Protein AF-A0AA88AFE1-F1 (afdb_monomer_lite)

Radius of gyration: 15.91 Å; chains: 1; bounding box: 32×29×51 Å

Organism: Ficus carica (NCBI:txid3494)

pLDDT: mean 83.07, std 14.51, range [47.16, 97.5]

Foldseek 3Di:
DVVQCVLCVLLVVCVPAFPDDDAQDDDWDDDPNRTDDEDSPDDHCVPVPCVVFKDKDKDFAFDAPDPPQADDDPDPPPDHNVVSCVVSVRPHTNHMDMYMDGPDDPDPDD

Secondary structure (DSSP, 8-state):
-HHHHHHHHHTTHHHHTB------S----EETTEE----TTSPPTTSTTTTTTEEEEEEEE---SSTT--PPPS-STT--HHHHHHHTT--S-SEEEEEEEE--------

Sequence (110 aa):
MARMSEPLVVGRVIGDVLESFTPTTKMCVSYNRKQIMTDPDVPGPSDPYLREHLHWFVFVLFKQKSRQSVNPPSSRDHFNTRNFAAENDLGLPVAAVYFNAQRETAARRR

Structure (mmCIF, N/CA/C/O backbone):
data_AF-A0AA88AFE1-F1
#
_entry.id   AF-A0AA88AFE1-F1
#
loop_
_atom_site.group_PDB
_atom_site.id
_atom_site.type_symbol
_atom_site.label_atom_id
_atom_site.label_alt_id
_atom_site.label_comp_id
_atom_site.label_asym_id
_atom_site.label_entity_id
_atom_site.label_seq_id
_atom_site.pdbx_PDB_ins_code
_atom_site.Cartn_x
_atom_site.Cartn_y
_atom_site.Cartn_z
_atom_site.occupancy
_atom_site.B_iso_or_equiv
_atom_site.auth_seq_id
_atom_site.auth_comp_id
_atom_site.auth_asym_id
_atom_site.auth_atom_id
_atom_site.pdbx_PDB_model_num
ATOM 1 N N . MET A 1 1 ? -15.537 -10.141 -3.210 1.00 48.50 1 MET A N 1
ATOM 2 C CA . MET A 1 1 ? -14.543 -9.539 -2.291 1.00 48.50 1 MET A CA 1
ATOM 3 C C . MET A 1 1 ? -13.147 -10.144 -2.471 1.00 48.50 1 MET A C 1
ATOM 5 O O . MET A 1 1 ? -12.226 -9.365 -2.654 1.00 48.50 1 MET A O 1
ATOM 9 N N . ALA A 1 2 ? -12.987 -11.477 -2.546 1.00 49.22 2 ALA A N 1
ATOM 10 C CA . ALA A 1 2 ? -11.689 -12.150 -2.767 1.00 49.22 2 ALA A CA 1
ATOM 11 C C . ALA A 1 2 ? -10.897 -11.693 -4.019 1.00 49.22 2 ALA A C 1
ATOM 13 O O . ALA A 1 2 ? -9.680 -11.579 -3.965 1.00 49.22 2 ALA A O 1
ATOM 14 N N . ARG A 1 3 ? -11.578 -11.328 -5.116 1.00 61.38 3 ARG A N 1
ATOM 15 C CA . ARG A 1 3 ? -10.922 -10.855 -6.355 1.00 61.38 3 ARG A CA 1
ATOM 16 C C . ARG A 1 3 ? -10.119 -9.554 -6.214 1.00 61.38 3 ARG A C 1
ATOM 18 O O . ARG A 1 3 ? -9.287 -9.278 -7.064 1.00 61.38 3 ARG A O 1
ATOM 25 N N . MET A 1 4 ? -10.381 -8.720 -5.198 1.00 64.94 4 MET A N 1
ATOM 26 C CA . MET A 1 4 ? -9.651 -7.446 -5.056 1.00 64.94 4 MET A CA 1
ATOM 27 C C . MET A 1 4 ? -8.287 -7.612 -4.381 1.00 64.94 4 MET A C 1
ATOM 29 O O . MET A 1 4 ? -7.400 -6.799 -4.616 1.00 64.94 4 MET A O 1
ATOM 33 N N . SER A 1 5 ? -8.115 -8.638 -3.545 1.00 74.69 5 SER A N 1
ATOM 34 C CA . SER A 1 5 ? -6.839 -8.940 -2.889 1.00 74.69 5 SER A CA 1
ATOM 35 C C . SER A 1 5 ? -5.989 -9.934 -3.681 1.00 74.69 5 SER A C 1
ATOM 37 O O . SER A 1 5 ? -4.783 -9.982 -3.479 1.00 74.69 5 SER A O 1
ATOM 39 N N . GLU A 1 6 ? -6.583 -10.684 -4.609 1.00 78.62 6 GLU A N 1
ATOM 40 C CA . GLU A 1 6 ? -5.905 -11.695 -5.427 1.00 78.62 6 GLU A CA 1
ATOM 41 C C . GLU A 1 6 ? -4.653 -11.163 -6.162 1.00 78.62 6 GLU A C 1
ATOM 43 O O . GLU A 1 6 ? -3.591 -11.760 -5.982 1.00 78.62 6 GLU A O 1
ATOM 48 N N . PRO A 1 7 ? -4.669 -9.995 -6.841 1.00 82.56 7 PRO A N 1
ATOM 49 C CA . PRO A 1 7 ? -3.451 -9.437 -7.442 1.00 82.56 7 PRO A CA 1
ATOM 50 C C . PRO A 1 7 ? -2.367 -9.059 -6.420 1.00 82.56 7 PRO A C 1
ATOM 52 O O . PRO A 1 7 ? -1.179 -9.096 -6.739 1.00 82.56 7 PRO A O 1
ATOM 55 N N . LEU A 1 8 ? -2.762 -8.700 -5.191 1.00 84.06 8 LEU A N 1
ATOM 56 C CA . LEU A 1 8 ? -1.842 -8.358 -4.100 1.00 84.06 8 LEU A CA 1
ATOM 57 C C . LEU A 1 8 ? -1.193 -9.603 -3.486 1.00 84.06 8 LEU A C 1
ATOM 59 O O . LEU A 1 8 ? -0.087 -9.509 -2.963 1.00 84.06 8 LEU A O 1
ATOM 63 N N . VAL A 1 9 ? -1.879 -10.749 -3.526 1.00 84.00 9 VAL A N 1
ATOM 64 C CA . VAL A 1 9 ? -1.341 -12.041 -3.077 1.00 84.00 9 VAL A CA 1
ATOM 65 C C . VAL A 1 9 ? -0.440 -12.645 -4.153 1.00 84.00 9 VAL A C 1
ATOM 67 O O . VAL A 1 9 ? 0.686 -13.033 -3.853 1.00 84.00 9 VAL A O 1
ATOM 70 N N . VAL A 1 10 ? -0.904 -12.688 -5.409 1.00 79.81 10 VAL A N 1
ATOM 71 C CA . VAL A 1 10 ? -0.129 -13.212 -6.552 1.00 79.81 10 VAL A CA 1
ATOM 72 C C . VAL A 1 10 ? 1.168 -12.429 -6.710 1.00 79.81 10 VAL A C 1
ATOM 74 O O . VAL A 1 10 ? 2.253 -13.006 -6.757 1.00 79.81 10 VAL A O 1
ATOM 77 N N . GLY A 1 11 ? 1.068 -11.104 -6.688 1.00 76.75 11 GLY A N 1
ATOM 78 C CA . GLY A 1 11 ? 2.222 -10.228 -6.666 1.00 76.75 11 GLY A CA 1
ATOM 79 C C . GLY A 1 11 ? 2.750 -9.951 -5.269 1.00 76.75 11 GLY A C 1
ATOM 80 O O . GLY A 1 11 ? 3.172 -8.832 -5.066 1.00 76.75 11 GLY A O 1
ATOM 81 N N . ARG A 1 12 ? 2.663 -10.878 -4.303 1.00 84.25 12 ARG A N 1
ATOM 82 C CA . ARG A 1 12 ? 3.335 -10.903 -2.974 1.00 84.25 12 ARG A CA 1
ATOM 83 C C . ARG A 1 12 ? 3.365 -9.631 -2.106 1.00 84.25 12 ARG A C 1
ATOM 85 O O . ARG A 1 12 ? 3.991 -9.627 -1.047 1.00 84.25 12 ARG A O 1
ATOM 92 N N . VAL A 1 13 ? 2.654 -8.567 -2.470 1.00 85.88 13 VAL A N 1
ATOM 93 C CA . VAL A 1 13 ? 2.483 -7.367 -1.643 1.00 85.88 13 VAL A CA 1
ATOM 94 C C . VAL A 1 13 ? 1.894 -7.768 -0.293 1.00 85.88 13 VAL A C 1
ATOM 96 O O . VAL A 1 13 ? 2.382 -7.333 0.751 1.00 85.88 13 VAL A O 1
ATOM 99 N N . ILE A 1 14 ? 0.887 -8.645 -0.307 1.00 88.06 14 ILE A N 1
ATOM 100 C CA . ILE A 1 14 ? 0.478 -9.398 0.879 1.00 88.06 14 ILE A CA 1
ATOM 101 C C . ILE A 1 14 ? 1.485 -10.536 1.071 1.00 88.06 14 ILE A C 1
ATOM 103 O O . ILE A 1 14 ? 1.631 -11.391 0.201 1.00 88.06 14 ILE A O 1
ATOM 107 N N . GLY A 1 15 ? 2.161 -10.546 2.218 1.00 87.69 15 GLY A N 1
ATOM 108 C CA . GLY A 1 15 ? 3.280 -11.444 2.513 1.00 87.69 15 GLY A CA 1
ATOM 109 C C . GLY A 1 15 ? 4.584 -10.677 2.711 1.00 87.69 15 GLY A C 1
ATOM 110 O O . GLY A 1 15 ? 5.171 -10.769 3.792 1.00 87.69 15 GLY A O 1
ATOM 111 N N . ASP A 1 16 ? 4.967 -9.836 1.749 1.00 87.50 16 ASP A N 1
ATOM 112 C CA . ASP A 1 16 ? 6.227 -9.084 1.819 1.00 87.50 16 ASP A CA 1
ATOM 113 C C . ASP A 1 16 ? 6.046 -7.720 2.509 1.00 87.50 16 ASP A C 1
ATOM 115 O O . ASP A 1 16 ? 6.809 -7.372 3.409 1.00 87.50 16 ASP A O 1
ATOM 119 N N . VAL A 1 17 ? 5.005 -6.962 2.142 1.00 90.00 17 VAL A N 1
ATOM 120 C CA . VAL A 1 17 ? 4.777 -5.586 2.637 1.00 90.00 17 VAL A CA 1
ATOM 121 C C . VAL A 1 17 ? 3.645 -5.528 3.662 1.00 90.00 17 VAL A C 1
ATOM 123 O O . VAL A 1 17 ? 3.742 -4.836 4.675 1.00 90.00 17 VAL A O 1
ATOM 126 N N . LEU A 1 18 ? 2.558 -6.255 3.405 1.00 92.75 18 LEU A N 1
ATOM 127 C CA . LEU A 1 18 ? 1.316 -6.207 4.176 1.00 92.75 18 LEU A CA 1
ATOM 128 C C . LEU A 1 18 ? 0.962 -7.575 4.748 1.00 92.75 18 LEU A C 1
ATOM 130 O O . LEU A 1 18 ? 1.388 -8.613 4.239 1.00 92.75 18 LEU A O 1
ATOM 134 N N . GLU A 1 19 ? 0.188 -7.579 5.824 1.00 91.50 19 GLU A N 1
ATOM 135 C CA . GLU A 1 19 ? -0.535 -8.771 6.273 1.00 91.50 19 GLU A CA 1
ATOM 136 C C . GLU A 1 19 ? -1.811 -8.959 5.444 1.00 91.50 19 GLU A C 1
ATOM 138 O O . GLU A 1 19 ? -2.264 -8.040 4.754 1.00 91.50 19 GLU A O 1
ATOM 143 N N . SER A 1 20 ? -2.392 -10.160 5.489 1.00 92.75 20 SER A N 1
ATOM 144 C CA . SER A 1 20 ? -3.668 -10.419 4.820 1.00 92.75 20 SER A CA 1
ATOM 145 C C . SER A 1 20 ? -4.770 -9.554 5.431 1.00 92.75 20 SER A C 1
ATOM 147 O O . SER A 1 20 ? -4.888 -9.445 6.650 1.00 92.75 20 SER A O 1
ATOM 149 N N . PHE A 1 21 ? -5.590 -8.937 4.584 1.00 93.94 21 PHE A N 1
ATOM 150 C CA . PHE A 1 21 ? -6.669 -8.054 5.009 1.00 93.94 21 PHE A CA 1
ATOM 151 C C . PHE A 1 21 ? -7.872 -8.176 4.074 1.00 93.94 21 PHE A C 1
ATOM 153 O O . PHE A 1 21 ? -7.755 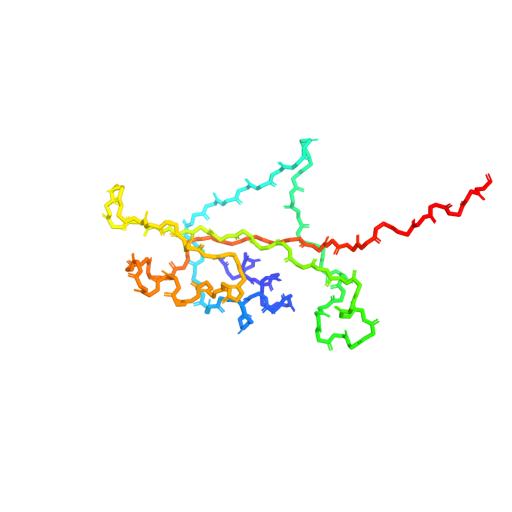-8.621 2.931 1.00 93.94 21 PHE A O 1
ATOM 160 N N . THR A 1 22 ? -9.038 -7.743 4.554 1.00 93.38 22 THR A N 1
ATOM 161 C CA . THR A 1 22 ? -10.247 -7.635 3.728 1.00 93.38 22 THR A CA 1
ATOM 162 C C . THR A 1 22 ? -10.406 -6.187 3.266 1.00 93.38 22 THR A C 1
ATOM 164 O O . THR A 1 22 ? -10.614 -5.314 4.111 1.00 93.38 22 THR A O 1
ATOM 167 N N . PRO A 1 23 ? -10.334 -5.896 1.954 1.00 93.12 23 PRO A N 1
ATOM 168 C CA . PRO A 1 23 ? -10.555 -4.545 1.456 1.00 93.12 23 PRO A CA 1
ATOM 169 C C . PRO A 1 23 ? -11.968 -4.049 1.782 1.00 93.12 23 PRO A C 1
ATOM 171 O O . PRO A 1 23 ? -12.956 -4.701 1.439 1.00 93.12 23 PRO A O 1
ATOM 174 N N . THR A 1 24 ? -12.065 -2.878 2.408 1.00 94.38 24 THR A N 1
ATOM 175 C CA . THR A 1 24 ? -13.342 -2.255 2.810 1.00 94.38 24 THR A CA 1
ATOM 176 C C . THR A 1 24 ? -13.583 -0.908 2.140 1.00 94.38 24 THR A C 1
ATOM 178 O O . THR A 1 24 ? -14.708 -0.416 2.141 1.00 94.38 24 THR A O 1
ATOM 181 N N . THR A 1 25 ? -12.549 -0.305 1.548 1.00 93.69 25 THR A N 1
ATOM 182 C CA . THR A 1 25 ? -12.629 1.003 0.887 1.00 93.69 25 THR A CA 1
ATOM 183 C C . THR A 1 25 ? -12.100 0.903 -0.540 1.00 93.69 25 THR A C 1
ATOM 185 O O . THR A 1 25 ? -11.117 0.213 -0.805 1.00 93.69 25 THR A O 1
ATOM 188 N N . LYS A 1 26 ? -12.740 1.598 -1.487 1.00 91.50 26 LYS A N 1
ATOM 189 C CA . LYS A 1 26 ? -12.256 1.674 -2.869 1.00 91.50 26 LYS A CA 1
ATOM 190 C C . LYS A 1 26 ? -11.187 2.761 -2.974 1.00 91.50 26 LYS A C 1
ATOM 192 O O . LYS A 1 26 ? -11.488 3.935 -2.789 1.00 91.50 26 LYS A O 1
ATOM 197 N N . MET A 1 27 ? -9.965 2.370 -3.324 1.00 92.44 27 MET A N 1
ATOM 198 C CA . MET A 1 27 ? -8.881 3.289 -3.670 1.00 92.44 27 MET A CA 1
ATOM 199 C C . MET A 1 27 ? -8.618 3.216 -5.177 1.00 92.44 27 MET A C 1
ATOM 201 O O . MET A 1 27 ? -8.513 2.129 -5.738 1.00 92.44 27 MET A O 1
ATOM 205 N N . CYS A 1 28 ? -8.526 4.372 -5.831 1.00 91.25 28 CYS A N 1
ATOM 206 C CA . CYS A 1 28 ? -8.181 4.490 -7.245 1.00 91.25 28 CYS A CA 1
ATOM 207 C C . CYS A 1 28 ? -7.002 5.453 -7.370 1.00 91.25 28 CYS A C 1
ATOM 209 O O . CYS A 1 28 ? -7.091 6.588 -6.905 1.00 91.25 28 CYS A O 1
ATOM 211 N N . VAL A 1 29 ? -5.909 4.996 -7.977 1.00 91.25 29 VAL A N 1
ATOM 212 C CA . VAL A 1 29 ? -4.716 5.812 -8.214 1.00 91.25 29 VAL A CA 1
ATOM 213 C C . VAL A 1 29 ? -4.553 5.981 -9.719 1.00 91.25 29 VAL A C 1
ATOM 215 O O . VAL A 1 29 ? -4.706 5.019 -10.470 1.00 91.25 29 VAL A O 1
ATOM 218 N N . SER A 1 30 ? -4.267 7.201 -10.171 1.00 93.44 30 SER A N 1
ATOM 219 C CA . SER A 1 30 ? -4.079 7.504 -11.590 1.00 93.44 30 SER A CA 1
ATOM 220 C C . SER A 1 30 ? -2.942 8.494 -11.815 1.00 93.44 30 SER A C 1
ATOM 222 O O . SER A 1 30 ? -2.892 9.520 -11.138 1.00 93.44 30 SER A O 1
ATOM 224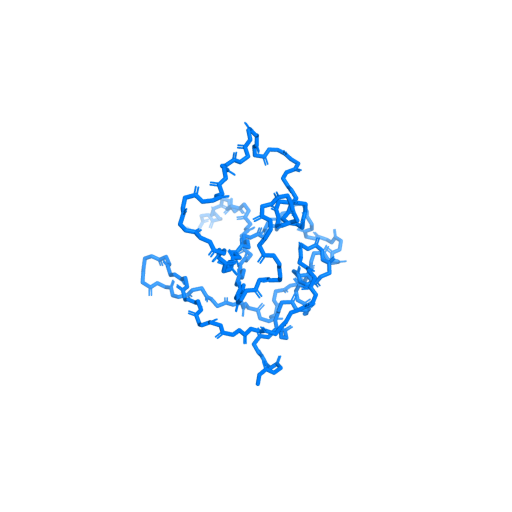 N N . TYR A 1 31 ? -2.104 8.243 -12.820 1.00 91.44 31 TYR A N 1
ATOM 225 C CA . TYR A 1 31 ? -1.081 9.173 -13.306 1.00 91.44 31 TYR A CA 1
ATOM 226 C C . TYR A 1 31 ? -1.462 9.670 -14.702 1.00 91.44 31 TYR A C 1
ATOM 228 O O . TYR A 1 31 ? -1.701 8.862 -15.595 1.00 91.44 31 TYR A O 1
ATOM 236 N N . ASN A 1 32 ? -1.533 10.990 -14.916 1.00 91.38 32 ASN A N 1
ATOM 237 C CA . ASN A 1 32 ? -1.878 11.592 -16.217 1.00 91.38 32 ASN A CA 1
ATOM 238 C C . ASN A 1 32 ? -3.139 10.977 -16.864 1.00 91.38 32 ASN A C 1
ATOM 240 O O . ASN A 1 32 ? -3.150 10.652 -18.049 1.00 91.38 32 ASN A O 1
ATOM 244 N N . ARG A 1 33 ? -4.201 10.788 -16.062 1.00 84.81 33 ARG A N 1
ATOM 245 C CA . ARG A 1 33 ? -5.475 10.125 -16.429 1.00 84.81 33 ARG A CA 1
ATOM 246 C C . ARG A 1 33 ? -5.379 8.630 -16.765 1.00 84.81 33 ARG A C 1
ATOM 248 O O . ARG A 1 33 ? -6.394 8.030 -17.102 1.00 84.81 33 ARG A O 1
ATOM 255 N N . LYS A 1 34 ? -4.209 8.002 -16.634 1.00 84.69 34 LYS A N 1
ATOM 256 C CA . LYS A 1 34 ? -4.062 6.545 -16.709 1.00 84.69 34 LYS A CA 1
ATOM 257 C C . LYS A 1 34 ? -4.256 5.958 -15.320 1.00 84.69 34 LYS A C 1
ATOM 259 O O . LYS A 1 34 ? -3.476 6.245 -14.413 1.00 84.69 34 LYS A O 1
ATOM 264 N N . GLN A 1 35 ? -5.317 5.177 -15.146 1.00 81.06 35 GLN A N 1
ATOM 265 C CA . GLN A 1 35 ? -5.555 4.449 -13.908 1.00 81.06 35 GLN A CA 1
ATOM 266 C C . GLN A 1 35 ? -4.494 3.360 -13.743 1.00 81.06 35 GLN A C 1
ATOM 268 O O . GLN A 1 35 ? -4.173 2.648 -14.693 1.00 81.06 35 GLN A O 1
ATOM 273 N N . ILE A 1 36 ? -3.958 3.241 -12.535 1.00 82.69 36 ILE A N 1
ATOM 274 C CA . ILE A 1 36 ? -3.054 2.157 -12.185 1.00 82.69 36 ILE A CA 1
ATOM 275 C C . ILE A 1 36 ? -3.865 0.868 -12.121 1.00 82.69 36 ILE A C 1
ATOM 277 O O . ILE A 1 36 ? -4.819 0.760 -11.348 1.00 82.69 36 ILE A O 1
ATOM 281 N N . MET A 1 37 ? -3.463 -0.102 -12.931 1.00 70.81 37 MET A N 1
ATOM 282 C CA . MET A 1 37 ? -3.978 -1.459 -12.898 1.00 70.81 37 MET A CA 1
ATOM 283 C C . MET A 1 37 ? -2.787 -2.401 -12.774 1.00 70.81 37 MET A C 1
ATOM 285 O O . MET A 1 37 ? -1.785 -2.225 -13.465 1.00 70.81 37 MET A O 1
ATOM 289 N N . THR A 1 38 ? -2.883 -3.363 -11.861 1.00 69.31 38 THR A N 1
ATOM 290 C CA . THR A 1 38 ? -1.878 -4.414 -11.731 1.00 69.31 38 THR A CA 1
ATOM 291 C C . THR A 1 38 ? -1.963 -5.316 -12.957 1.00 69.31 38 THR A C 1
ATOM 293 O O . THR A 1 38 ? -3.033 -5.842 -13.254 1.00 69.31 38 THR A O 1
ATOM 296 N N . ASP A 1 39 ? -0.848 -5.462 -13.665 1.00 67.06 39 ASP A N 1
ATOM 297 C CA . ASP A 1 39 ? -0.713 -6.400 -14.774 1.00 67.06 39 ASP A CA 1
ATOM 298 C C . ASP A 1 39 ? -0.473 -7.812 -14.202 1.00 67.06 39 ASP A C 1
ATOM 300 O O . ASP A 1 39 ? 0.535 -8.008 -13.516 1.00 67.06 39 ASP A O 1
ATOM 304 N N . PRO A 1 40 ? -1.400 -8.771 -14.401 1.00 62.34 40 PRO A N 1
ATOM 305 C CA . PRO A 1 40 ? -1.275 -10.122 -13.858 1.00 62.34 40 PRO A CA 1
ATOM 306 C C . PRO A 1 40 ? -0.142 -10.936 -14.499 1.00 62.34 40 PRO A C 1
ATOM 308 O O . PRO A 1 40 ? 0.291 -11.914 -13.891 1.00 62.34 40 PRO A O 1
ATOM 311 N N . ASP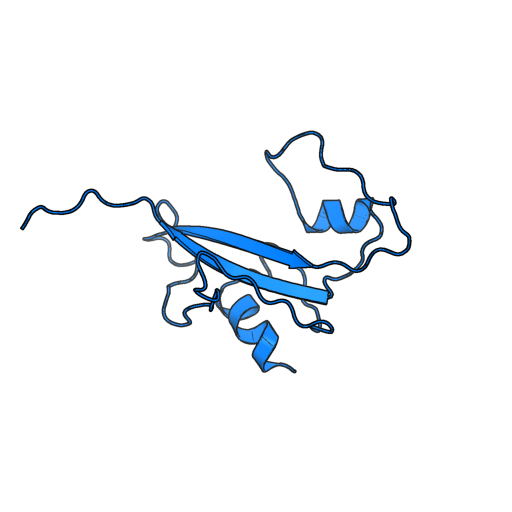 A 1 41 ? 0.343 -10.539 -15.680 1.00 63.31 41 ASP A N 1
ATOM 312 C CA . ASP A 1 41 ? 1.364 -11.274 -16.433 1.00 63.31 41 ASP A CA 1
ATOM 313 C C . ASP A 1 41 ? 2.793 -10.809 -16.099 1.00 63.31 41 ASP A C 1
ATOM 315 O O . ASP A 1 41 ? 3.772 -11.429 -16.525 1.00 63.31 41 ASP A O 1
ATOM 319 N N . VAL A 1 42 ? 2.945 -9.729 -15.318 1.00 64.06 42 VAL A N 1
ATOM 320 C CA .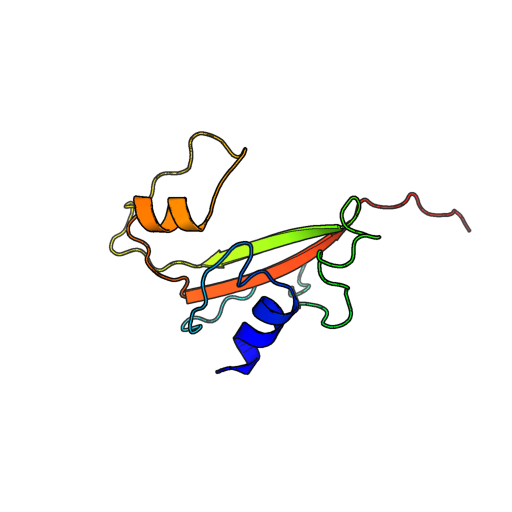 VAL A 1 42 ? 4.268 -9.274 -14.877 1.00 64.06 42 VAL A CA 1
ATOM 321 C C . VAL A 1 42 ? 4.795 -10.218 -13.791 1.00 64.06 42 VAL A C 1
ATOM 323 O O . VAL A 1 42 ? 4.128 -10.404 -12.768 1.00 64.06 42 VAL A O 1
ATOM 326 N N . PRO A 1 43 ? 6.001 -10.794 -13.962 1.00 62.25 43 PRO A N 1
ATOM 327 C CA . PRO A 1 43 ? 6.562 -11.722 -12.994 1.00 62.25 43 PRO A CA 1
ATOM 328 C C . PRO A 1 43 ? 6.711 -11.071 -11.618 1.00 62.25 43 PRO A C 1
ATOM 330 O O . PRO A 1 43 ? 7.158 -9.930 -11.471 1.00 62.25 43 PRO A O 1
ATOM 333 N N . GLY A 1 44 ? 6.340 -11.835 -10.590 1.00 60.06 44 GLY A N 1
ATOM 334 C CA . GLY A 1 44 ? 6.585 -11.465 -9.204 1.00 60.06 44 GLY A CA 1
ATOM 335 C C . GLY A 1 44 ? 8.089 -11.351 -8.911 1.00 60.06 44 GLY A C 1
ATOM 336 O O . GLY A 1 44 ? 8.918 -11.923 -9.615 1.00 60.06 44 GLY A O 1
ATOM 337 N N . PRO A 1 45 ? 8.483 -10.718 -7.800 1.00 56.06 45 PRO A N 1
ATOM 338 C CA . PRO A 1 45 ? 9.873 -10.445 -7.465 1.00 56.06 45 PRO A CA 1
ATOM 339 C C . PRO A 1 45 ? 10.566 -11.723 -6.969 1.00 56.06 45 PRO A C 1
ATOM 341 O O . PRO A 1 45 ? 11.746 -11.732 -6.659 1.00 56.06 45 PRO A O 1
ATOM 344 N N . SER A 1 46 ? 9.832 -12.828 -6.821 1.00 57.16 46 SER A N 1
ATOM 345 C CA . SER A 1 46 ? 10.357 -14.166 -6.603 1.00 57.16 46 SER A CA 1
ATOM 346 C C . SER A 1 46 ? 11.002 -14.742 -7.854 1.00 57.16 46 SER A C 1
ATOM 348 O O . SER A 1 46 ? 11.700 -15.738 -7.720 1.00 57.16 46 SER A O 1
ATOM 350 N N . ASP A 1 47 ? 10.798 -14.126 -9.022 1.00 63.00 47 ASP A N 1
ATOM 351 C CA . ASP A 1 47 ? 11.580 -14.413 -10.215 1.00 63.00 47 ASP A CA 1
ATOM 352 C C . ASP A 1 47 ? 12.986 -13.798 -10.055 1.00 63.00 47 ASP A C 1
ATOM 354 O O . ASP A 1 47 ? 13.136 -12.569 -10.062 1.00 63.00 47 ASP A O 1
ATOM 358 N N . PRO A 1 48 ? 14.028 -14.622 -9.841 1.00 59.38 48 PRO A N 1
ATOM 359 C CA . PRO A 1 48 ? 15.367 -14.139 -9.532 1.00 59.38 48 PRO A CA 1
ATOM 360 C C . PRO A 1 48 ? 16.006 -13.360 -10.690 1.00 59.38 48 PRO A C 1
ATOM 362 O O . PRO A 1 48 ? 16.948 -12.612 -10.442 1.00 59.38 48 PRO A O 1
ATOM 365 N N . TYR A 1 49 ? 15.494 -13.476 -11.920 1.00 60.06 49 TYR A N 1
ATOM 366 C CA . TYR A 1 49 ? 16.103 -12.860 -13.102 1.00 60.06 49 TYR A CA 1
ATOM 367 C C . TYR A 1 49 ? 15.814 -11.359 -13.260 1.00 60.06 49 TYR A C 1
ATOM 369 O O . TYR A 1 49 ? 16.509 -10.685 -14.017 1.00 60.06 49 TYR A O 1
ATOM 377 N N . LEU A 1 50 ? 14.813 -10.812 -12.559 1.00 58.91 50 LEU A N 1
ATOM 378 C CA . LEU A 1 50 ? 14.372 -9.417 -12.736 1.00 58.91 50 LEU A CA 1
ATOM 379 C C . LEU A 1 50 ? 14.425 -8.567 -11.456 1.00 58.91 50 LEU A C 1
ATOM 381 O O . LEU A 1 50 ? 14.142 -7.369 -11.508 1.00 58.91 50 LEU A O 1
ATOM 385 N N . ARG A 1 51 ? 14.838 -9.149 -10.320 1.00 57.47 51 ARG A N 1
ATOM 386 C CA . ARG A 1 51 ? 14.869 -8.489 -8.996 1.00 57.47 51 ARG A CA 1
ATOM 387 C C . ARG A 1 51 ? 15.626 -7.165 -8.966 1.00 57.47 51 ARG A C 1
ATOM 389 O O . ARG A 1 51 ? 15.233 -6.249 -8.257 1.00 57.47 51 ARG A O 1
ATOM 396 N N . GLU A 1 52 ? 16.718 -7.079 -9.711 1.00 62.47 52 GLU A N 1
ATOM 397 C CA . GLU A 1 52 ? 17.603 -5.909 -9.740 1.00 62.47 52 GLU A CA 1
ATOM 398 C C . GLU A 1 52 ? 17.125 -4.808 -10.700 1.00 62.47 52 GLU A C 1
ATOM 400 O O . GLU A 1 52 ? 17.648 -3.695 -10.674 1.00 62.47 52 GLU A O 1
ATOM 405 N N . HIS A 1 53 ? 16.099 -5.084 -11.511 1.00 68.56 53 HIS A N 1
ATOM 406 C CA . HIS A 1 53 ? 15.603 -4.157 -12.530 1.00 68.56 53 HIS A CA 1
ATOM 407 C C . HIS A 1 53 ? 14.136 -3.758 -12.343 1.00 68.56 53 HIS A C 1
ATOM 409 O O . HIS A 1 53 ? 13.719 -2.772 -12.949 1.00 68.56 53 HIS A O 1
ATOM 415 N N . LEU A 1 54 ? 13.369 -4.468 -11.507 1.00 78.44 54 LEU A N 1
ATOM 416 C CA . LEU A 1 54 ? 11.946 -4.228 -11.275 1.00 78.44 54 LEU A CA 1
ATOM 417 C C . LEU A 1 54 ? 11.688 -3.737 -9.842 1.00 78.44 54 LEU A C 1
ATOM 419 O O . LEU A 1 54 ? 11.941 -4.438 -8.867 1.00 78.44 54 LEU A O 1
ATOM 423 N N . HIS A 1 55 ? 11.125 -2.540 -9.721 1.00 81.56 55 HIS A N 1
ATOM 424 C CA . HIS A 1 55 ? 10.710 -1.919 -8.469 1.00 81.56 55 HIS A CA 1
ATOM 425 C C . HIS A 1 55 ? 9.194 -1.906 -8.335 1.00 81.56 55 HIS A C 1
ATOM 427 O O . HIS A 1 55 ? 8.464 -1.700 -9.305 1.00 81.56 55 HIS A O 1
ATOM 433 N N . TRP A 1 56 ? 8.719 -2.075 -7.105 1.00 85.25 56 TRP A N 1
ATOM 434 C CA . TRP A 1 56 ? 7.301 -2.068 -6.779 1.00 85.25 56 TRP A CA 1
ATOM 435 C C . TRP A 1 56 ? 6.929 -0.796 -6.047 1.00 85.25 56 TRP A C 1
ATOM 437 O O . TRP A 1 56 ? 7.462 -0.492 -4.980 1.00 85.25 56 TRP A O 1
ATOM 447 N N . PHE A 1 57 ? 5.969 -0.072 -6.602 1.00 89.50 57 PHE A N 1
ATOM 448 C CA . PHE A 1 57 ? 5.403 1.109 -5.976 1.00 89.50 57 PHE A CA 1
ATOM 449 C C . PHE A 1 57 ? 4.042 0.742 -5.404 1.00 89.50 57 PHE A C 1
ATOM 451 O O . PHE A 1 57 ? 3.068 0.586 -6.140 1.00 89.50 57 PHE A O 1
ATOM 458 N N . VAL A 1 58 ? 3.999 0.570 -4.082 1.00 92.12 58 VAL A N 1
ATOM 459 C CA . VAL A 1 58 ? 2.812 0.136 -3.340 1.00 92.12 58 VAL A CA 1
ATOM 460 C C . VAL A 1 58 ? 2.163 1.335 -2.651 1.00 92.12 58 VAL A C 1
ATOM 462 O O . VAL A 1 58 ? 2.796 2.032 -1.861 1.00 92.12 58 VAL A O 1
ATOM 465 N N . PHE A 1 59 ? 0.877 1.548 -2.909 1.00 94.81 59 PHE A N 1
ATOM 466 C CA . PHE A 1 59 ? 0.024 2.472 -2.171 1.00 94.81 59 PHE A CA 1
ATOM 467 C C . PHE A 1 59 ? -0.816 1.687 -1.173 1.00 94.81 59 PHE A C 1
ATOM 469 O O . PHE A 1 59 ? -1.457 0.697 -1.532 1.00 94.81 59 PHE A O 1
ATOM 476 N N . VAL A 1 60 ? -0.852 2.159 0.070 1.00 95.94 60 VAL A N 1
ATOM 477 C CA . VAL A 1 60 ? -1.583 1.522 1.167 1.00 95.94 60 VAL A CA 1
ATOM 478 C C . VAL A 1 60 ? -2.444 2.573 1.850 1.00 95.94 60 VAL A C 1
ATOM 480 O O . VAL A 1 60 ? -1.958 3.653 2.183 1.00 95.94 60 VAL A O 1
ATOM 483 N N . LEU A 1 61 ? -3.723 2.263 2.050 1.00 97.00 61 LEU A N 1
ATOM 484 C CA . LEU A 1 61 ? -4.674 3.140 2.721 1.00 97.00 61 LEU A CA 1
ATOM 485 C C . LEU A 1 61 ? -5.046 2.554 4.083 1.00 97.00 61 LEU A C 1
ATOM 487 O O . LEU A 1 61 ? -5.524 1.422 4.162 1.00 97.00 61 LEU A O 1
ATOM 491 N N . PHE A 1 62 ? -4.884 3.352 5.136 1.00 97.50 62 PHE A N 1
ATOM 492 C CA . PHE A 1 62 ? -5.264 3.012 6.507 1.00 97.50 62 PHE A CA 1
ATOM 493 C C . PHE A 1 62 ? -6.372 3.932 7.018 1.00 97.50 62 PHE A C 1
ATOM 495 O O . PHE A 1 62 ? -6.465 5.097 6.625 1.00 97.50 62 PHE A O 1
ATOM 502 N N . LYS A 1 63 ? -7.199 3.415 7.930 1.00 96.69 63 LYS A N 1
ATOM 503 C CA . LYS A 1 63 ? -8.205 4.206 8.644 1.00 96.69 63 LYS A CA 1
ATOM 504 C C . LYS A 1 63 ? -7.620 4.687 9.972 1.00 96.69 63 LYS A C 1
ATOM 506 O O . LYS A 1 63 ? -7.326 3.878 10.841 1.00 96.69 63 LYS A O 1
ATOM 511 N N . GLN A 1 64 ? -7.503 6.000 10.151 1.00 96.75 64 GLN A N 1
ATOM 512 C CA . GLN A 1 64 ? -7.063 6.584 11.422 1.00 96.75 64 GLN A CA 1
ATOM 513 C C . GLN A 1 64 ? -8.191 6.573 12.465 1.00 96.75 64 GLN A C 1
ATOM 515 O O . GLN A 1 64 ? -9.356 6.803 12.126 1.00 96.75 64 GLN A O 1
ATOM 520 N N . LYS A 1 65 ? -7.842 6.362 13.742 1.00 93.50 65 LYS A N 1
ATOM 521 C CA . LYS A 1 65 ? -8.786 6.450 14.875 1.00 93.5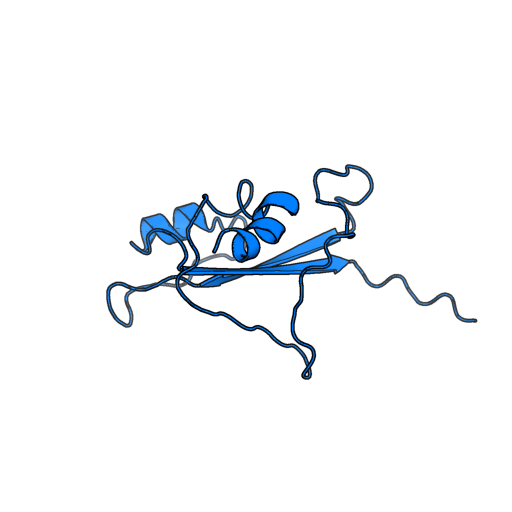0 65 LYS A CA 1
ATOM 522 C C . LYS A 1 65 ? -9.258 7.890 15.123 1.00 93.50 65 LYS A C 1
ATOM 524 O O . LYS A 1 65 ? -10.410 8.111 15.486 1.00 93.50 65 LYS A O 1
ATOM 529 N N . SER A 1 66 ? -8.385 8.869 14.892 1.00 95.00 66 SER A N 1
ATOM 530 C CA . SER A 1 66 ? -8.662 10.302 15.040 1.00 95.00 66 SER A CA 1
ATOM 531 C C . SER A 1 66 ? -7.855 11.129 14.033 1.00 95.00 66 SER A C 1
ATOM 533 O O . SER A 1 66 ? -6.889 10.648 13.439 1.00 95.00 66 SER A O 1
ATOM 535 N N . ARG A 1 67 ? -8.259 12.385 13.806 1.00 94.19 67 ARG A N 1
ATOM 536 C CA . ARG A 1 67 ? -7.507 13.325 12.954 1.00 94.19 67 ARG A CA 1
ATOM 537 C C . ARG A 1 67 ? -6.179 13.697 13.622 1.00 94.19 67 ARG A C 1
ATOM 539 O O . ARG A 1 67 ? -6.113 13.741 14.842 1.00 94.19 67 ARG A O 1
ATOM 546 N N . GLN A 1 68 ? -5.159 14.000 12.812 1.00 91.50 68 GLN A N 1
ATOM 547 C CA . GLN A 1 68 ? -3.837 14.463 13.278 1.00 91.50 68 GLN A CA 1
ATOM 548 C C . GLN A 1 68 ? -3.153 13.510 14.282 1.00 91.50 68 GLN A C 1
ATOM 550 O O . GLN A 1 68 ? -2.428 13.945 15.165 1.00 91.50 68 GLN A O 1
ATOM 555 N N . SER A 1 69 ? -3.384 12.203 14.140 1.00 93.00 69 SER A N 1
ATOM 556 C CA . SER A 1 69 ? -2.886 11.159 15.050 1.00 93.00 69 SER A CA 1
ATOM 557 C C . SER A 1 69 ? -1.645 10.414 14.556 1.00 93.00 69 SER A C 1
ATOM 559 O O . SER A 1 69 ? -1.166 9.520 15.239 1.00 93.00 69 SER A O 1
ATOM 561 N N . VAL A 1 70 ? -1.150 10.743 13.361 1.00 95.75 70 VAL A N 1
ATOM 562 C CA . VAL A 1 70 ? -0.058 10.021 12.699 1.00 95.75 70 VAL A CA 1
ATOM 563 C C . VAL A 1 70 ? 1.076 10.988 12.421 1.00 95.75 70 VAL A C 1
ATOM 565 O O . VAL A 1 70 ? 0.858 12.023 11.787 1.00 95.75 70 VAL A O 1
ATOM 568 N N . ASN A 1 71 ? 2.278 10.619 12.850 1.00 91.38 71 ASN A N 1
ATOM 569 C CA . ASN A 1 71 ? 3.492 11.377 12.576 1.00 91.38 71 ASN A CA 1
ATOM 570 C C . ASN A 1 71 ? 4.265 10.738 11.412 1.00 91.38 71 ASN A C 1
ATOM 572 O O . ASN A 1 71 ? 4.306 9.511 11.305 1.00 91.38 71 ASN A O 1
ATOM 576 N N . PRO A 1 72 ? 4.876 11.537 10.521 1.00 92.75 72 PRO A N 1
ATOM 577 C CA . PRO A 1 72 ? 5.711 10.998 9.455 1.00 92.75 72 PRO A CA 1
ATOM 578 C C . PRO A 1 72 ? 6.986 10.350 10.027 1.00 92.75 72 PRO A C 1
ATOM 580 O O . PRO A 1 72 ? 7.501 10.819 11.045 1.00 92.75 72 PRO A O 1
ATOM 583 N N . PRO A 1 73 ? 7.533 9.308 9.372 1.00 93.69 73 PRO A N 1
ATOM 584 C CA . PRO A 1 73 ? 8.800 8.718 9.786 1.00 93.69 73 PRO A CA 1
ATOM 585 C C . PRO A 1 73 ? 9.951 9.718 9.599 1.00 93.69 73 PRO A C 1
ATOM 587 O O . PRO A 1 73 ? 9.953 10.516 8.659 1.00 93.69 73 PRO A O 1
ATOM 590 N N . SER A 1 74 ? 10.948 9.656 10.484 1.00 91.31 74 SER A N 1
ATOM 591 C CA . SER A 1 74 ? 12.127 10.536 10.456 1.00 91.31 74 SER A CA 1
ATOM 592 C C . SER A 1 74 ? 13.074 10.250 9.286 1.00 91.31 74 SER A C 1
ATOM 594 O O . SER A 1 74 ? 13.800 11.142 8.854 1.00 91.31 74 SER A O 1
ATOM 596 N N . SER A 1 75 ? 13.047 9.025 8.755 1.00 95.06 75 SER A N 1
ATOM 597 C CA . SER A 1 75 ? 13.787 8.606 7.565 1.00 95.06 75 SER A CA 1
ATOM 598 C C . SER A 1 75 ? 12.895 7.803 6.621 1.00 95.06 75 SER A C 1
ATOM 600 O O . SER A 1 75 ? 11.921 7.172 7.035 1.00 95.06 75 SER A O 1
ATOM 602 N N . ARG A 1 76 ? 13.241 7.833 5.333 1.00 93.81 76 ARG A N 1
ATOM 603 C CA . ARG A 1 76 ? 12.626 6.984 4.303 1.00 93.81 76 ARG A CA 1
ATOM 604 C C . ARG A 1 76 ? 13.308 5.622 4.195 1.00 93.81 76 ARG A C 1
ATOM 606 O O . ARG A 1 76 ? 12.685 4.677 3.718 1.00 93.81 76 ARG A O 1
ATOM 613 N N . ASP A 1 77 ? 14.561 5.526 4.628 1.00 91.88 77 ASP A N 1
ATOM 614 C CA . ASP A 1 77 ? 15.336 4.295 4.533 1.00 91.88 77 ASP A CA 1
ATOM 615 C C . ASP A 1 77 ? 14.846 3.275 5.557 1.00 91.88 77 ASP A C 1
ATOM 617 O O . ASP A 1 77 ? 14.503 3.629 6.684 1.00 91.88 77 ASP A O 1
ATOM 621 N N . HIS A 1 78 ? 14.828 2.001 5.158 1.00 92.81 78 HIS A N 1
ATOM 622 C CA . HIS A 1 78 ? 14.369 0.882 5.991 1.00 92.81 78 HIS A CA 1
ATOM 623 C C . HIS A 1 78 ? 12.948 1.062 6.556 1.00 92.81 78 HIS A C 1
ATOM 625 O O . HIS A 1 78 ? 12.598 0.465 7.575 1.00 92.81 78 HIS A O 1
ATOM 631 N N . PHE A 1 79 ? 12.111 1.867 5.893 1.00 95.50 79 PHE A N 1
ATOM 632 C CA . PHE A 1 79 ? 10.714 2.020 6.274 1.00 95.50 79 PHE A CA 1
ATOM 633 C C . PHE A 1 79 ? 9.988 0.671 6.217 1.00 95.50 79 PHE A C 1
ATOM 635 O O . PHE A 1 79 ? 10.051 -0.044 5.216 1.00 95.50 79 PHE A O 1
ATOM 642 N N . ASN A 1 80 ? 9.254 0.344 7.281 1.00 95.25 80 ASN A N 1
ATOM 643 C CA . ASN A 1 80 ? 8.451 -0.867 7.367 1.00 95.25 80 ASN A CA 1
ATOM 644 C C . ASN A 1 80 ? 6.982 -0.509 7.620 1.00 95.25 80 ASN A C 1
ATOM 646 O O . ASN A 1 80 ? 6.635 0.050 8.661 1.00 95.25 80 ASN A O 1
ATOM 650 N N . THR A 1 81 ? 6.109 -0.863 6.676 1.00 96.44 81 THR A N 1
ATOM 651 C CA . THR A 1 81 ? 4.679 -0.530 6.738 1.00 96.44 81 THR A CA 1
ATOM 652 C C . THR A 1 81 ? 3.964 -1.177 7.925 1.00 96.44 81 THR A C 1
ATOM 654 O O . THR A 1 81 ? 3.067 -0.552 8.489 1.00 96.44 81 THR A O 1
ATOM 657 N N . ARG A 1 82 ? 4.349 -2.397 8.327 1.00 95.62 82 ARG A N 1
ATOM 658 C CA . ARG A 1 82 ? 3.727 -3.104 9.460 1.00 95.62 82 ARG A CA 1
ATOM 659 C C . ARG A 1 82 ? 4.078 -2.432 10.781 1.00 95.62 82 ARG A C 1
ATOM 661 O O . ARG A 1 82 ? 3.176 -2.134 11.559 1.00 95.62 82 ARG A O 1
ATOM 668 N N . ASN A 1 83 ? 5.357 -2.118 10.988 1.00 96.38 83 ASN A N 1
ATOM 669 C CA . ASN A 1 83 ? 5.806 -1.406 12.187 1.00 96.38 83 ASN A CA 1
ATOM 670 C C . ASN A 1 83 ? 5.148 -0.027 12.272 1.00 96.38 83 ASN A C 1
ATOM 672 O O . ASN A 1 83 ? 4.572 0.312 13.299 1.00 96.38 83 ASN A O 1
ATOM 676 N N . PHE A 1 84 ? 5.121 0.717 11.161 1.00 96.81 84 PHE A N 1
ATOM 677 C CA . PHE A 1 84 ? 4.468 2.023 11.107 1.00 96.81 84 PHE A CA 1
ATOM 678 C C . PHE A 1 84 ? 2.975 1.953 11.465 1.00 96.81 84 PHE A C 1
ATOM 680 O O . PHE A 1 84 ? 2.472 2.804 12.200 1.00 96.81 84 PHE A O 1
ATOM 687 N N . ALA A 1 85 ? 2.260 0.938 10.968 1.00 96.75 85 ALA A N 1
ATOM 688 C CA . ALA A 1 85 ? 0.852 0.734 11.292 1.00 96.75 85 ALA A CA 1
ATOM 689 C C . ALA A 1 85 ? 0.630 0.374 12.768 1.00 96.75 85 ALA A C 1
ATOM 691 O O . ALA A 1 85 ? -0.333 0.857 13.364 1.00 96.75 85 ALA A O 1
ATOM 692 N N . ALA A 1 86 ? 1.516 -0.436 13.353 1.00 95.44 86 ALA A N 1
ATOM 693 C CA . ALA A 1 86 ? 1.466 -0.802 14.764 1.00 95.44 86 ALA A CA 1
ATOM 694 C C . ALA A 1 86 ? 1.755 0.402 15.677 1.00 95.44 86 ALA A C 1
ATOM 696 O O . ALA A 1 86 ? 0.965 0.690 16.572 1.00 95.44 86 ALA A O 1
ATOM 697 N N . GLU A 1 87 ? 2.830 1.147 15.406 1.00 95.19 87 GLU A N 1
ATOM 698 C CA . GLU A 1 87 ? 3.249 2.326 16.181 1.00 95.19 87 GLU A CA 1
ATOM 699 C C . GLU A 1 87 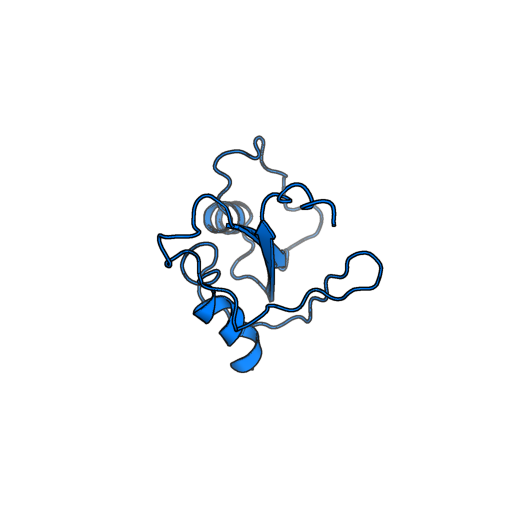? 2.210 3.453 16.170 1.00 95.19 87 GLU A C 1
ATOM 701 O O . GLU A 1 87 ? 2.104 4.206 17.134 1.00 95.19 87 GLU A O 1
ATOM 706 N N . ASN A 1 88 ? 1.435 3.566 15.087 1.00 95.50 88 ASN A N 1
ATOM 707 C CA . ASN A 1 88 ? 0.405 4.592 14.927 1.00 95.50 88 ASN A CA 1
ATOM 708 C C . ASN A 1 88 ? -1.024 4.055 15.106 1.00 95.50 88 ASN A C 1
ATOM 710 O O . ASN A 1 88 ? -1.985 4.730 14.724 1.00 95.50 88 ASN A O 1
ATOM 714 N N . ASP A 1 89 ? -1.192 2.851 15.665 1.00 95.38 89 ASP A N 1
ATOM 715 C CA . ASP A 1 89 ? -2.512 2.316 16.016 1.00 95.38 89 ASP A CA 1
ATOM 716 C C . ASP A 1 89 ? -3.496 2.206 14.826 1.00 95.38 89 ASP A C 1
ATOM 718 O O . ASP A 1 89 ? -4.719 2.325 14.977 1.00 95.38 89 ASP A O 1
ATOM 722 N N . LEU A 1 90 ? -2.971 1.980 13.619 1.00 96.38 90 LEU A N 1
ATOM 723 C CA . LEU A 1 90 ? -3.735 2.024 12.366 1.00 96.38 90 LEU A CA 1
ATOM 724 C C . LEU A 1 90 ? -4.483 0.721 12.059 1.00 96.38 90 LEU A C 1
ATOM 726 O O . LEU A 1 90 ? -5.444 0.733 11.286 1.00 96.38 90 LEU A O 1
ATOM 730 N N . GLY A 1 91 ? -4.062 -0.392 12.666 1.00 96.12 91 GLY A N 1
ATOM 731 C CA . GLY A 1 91 ? -4.602 -1.722 12.390 1.00 96.12 91 GLY A CA 1
ATOM 732 C C . GLY A 1 91 ? -4.309 -2.196 10.961 1.00 96.12 91 GLY A C 1
ATOM 733 O O . GLY A 1 91 ? -3.302 -1.823 10.360 1.00 96.12 91 GLY A O 1
ATOM 734 N N . LEU A 1 92 ? -5.189 -3.040 10.415 1.00 97.00 92 LEU A N 1
ATOM 735 C CA . LEU A 1 92 ? -5.062 -3.544 9.046 1.00 97.00 92 LEU A CA 1
ATOM 736 C C . LEU A 1 92 ? -5.424 -2.470 8.005 1.00 97.00 92 LEU A C 1
ATOM 738 O O . LEU A 1 92 ? -6.287 -1.621 8.256 1.00 97.00 92 LEU A O 1
ATOM 742 N N . PRO A 1 93 ? -4.816 -2.517 6.806 1.00 97.25 93 PRO A N 1
ATOM 743 C CA . PRO A 1 93 ? -5.166 -1.598 5.734 1.00 97.25 93 PRO A CA 1
ATOM 744 C C . PRO A 1 93 ? -6.611 -1.812 5.267 1.00 97.25 93 PRO A C 1
ATOM 746 O O . PRO A 1 93 ? -7.163 -2.909 5.331 1.00 97.25 93 PRO A O 1
ATOM 749 N N . VAL A 1 94 ? -7.230 -0.745 4.764 1.00 96.75 94 VAL A N 1
ATOM 750 C CA . VAL A 1 94 ? -8.591 -0.774 4.200 1.00 96.75 94 VAL A CA 1
ATOM 751 C C . VAL A 1 94 ? -8.594 -0.892 2.676 1.00 96.75 94 VAL A C 1
ATOM 753 O O . VAL A 1 94 ? -9.612 -1.278 2.097 1.00 96.75 94 VAL A O 1
ATOM 756 N N . ALA A 1 95 ? -7.465 -0.574 2.034 1.00 94.88 95 ALA A N 1
ATOM 757 C CA . ALA A 1 95 ? -7.211 -0.750 0.608 1.00 94.88 95 ALA A CA 1
ATOM 758 C C . ALA A 1 95 ? -5.700 -0.773 0.327 1.00 94.88 95 ALA A C 1
ATOM 760 O O . ALA A 1 95 ? -4.922 -0.149 1.049 1.00 94.88 95 ALA A O 1
ATOM 761 N N . ALA A 1 96 ? -5.293 -1.421 -0.762 1.00 93.19 96 ALA A N 1
ATOM 762 C CA . ALA A 1 96 ? -3.944 -1.315 -1.306 1.00 93.19 96 ALA A CA 1
ATOM 763 C C . ALA A 1 96 ? -3.974 -1.478 -2.833 1.00 93.19 96 ALA A C 1
ATOM 765 O O . ALA A 1 96 ? -4.861 -2.144 -3.369 1.00 93.19 96 ALA A O 1
ATOM 766 N N . VAL A 1 97 ? -3.024 -0.857 -3.526 1.00 91.38 97 VAL A N 1
ATOM 767 C CA . VAL A 1 97 ? -2.776 -1.042 -4.965 1.00 91.38 97 VAL A CA 1
ATOM 768 C C . VAL A 1 97 ? -1.283 -0.901 -5.215 1.00 91.38 97 VAL A C 1
ATOM 770 O O . VAL A 1 97 ? -0.616 -0.152 -4.507 1.00 91.38 97 VAL A O 1
ATOM 773 N N . TYR A 1 98 ? -0.745 -1.592 -6.211 1.00 89.88 98 TYR A N 1
ATOM 774 C CA . TYR A 1 98 ? 0.651 -1.432 -6.594 1.00 89.88 98 TYR A CA 1
ATOM 775 C C . TYR A 1 98 ? 0.823 -1.452 -8.107 1.00 89.88 98 TYR A C 1
ATOM 777 O O . TYR A 1 98 ? -0.050 -1.923 -8.842 1.00 89.88 98 TYR A O 1
ATOM 785 N N . PHE A 1 99 ? 1.966 -0.946 -8.551 1.00 86.94 99 PHE A N 1
ATOM 786 C CA . PHE A 1 99 ? 2.445 -1.120 -9.912 1.00 86.94 99 PHE A CA 1
ATOM 787 C C . PHE A 1 99 ? 3.940 -1.400 -9.926 1.00 86.94 99 PHE A C 1
ATOM 789 O O . PHE A 1 99 ? 4.664 -1.072 -8.983 1.00 86.94 99 PHE A O 1
ATOM 796 N N . ASN A 1 100 ? 4.383 -1.981 -11.033 1.00 85.31 100 ASN A N 1
ATOM 797 C CA . ASN A 1 100 ? 5.779 -2.279 -11.284 1.00 85.31 100 ASN A CA 1
ATOM 798 C C . ASN A 1 100 ? 6.394 -1.168 -12.135 1.00 85.31 100 ASN A C 1
ATOM 800 O O . ASN A 1 100 ? 5.763 -0.660 -13.064 1.00 85.31 100 ASN A O 1
ATOM 804 N N . ALA A 1 101 ? 7.631 -0.802 -11.835 1.00 83.94 101 ALA A N 1
ATOM 805 C CA . ALA A 1 101 ? 8.416 0.134 -12.620 1.00 83.94 101 ALA A CA 1
ATOM 806 C C . ALA A 1 101 ? 9.837 -0.394 -12.749 1.00 83.94 101 ALA A C 1
ATOM 808 O O . ALA A 1 101 ? 10.401 -0.918 -11.798 1.00 83.94 101 ALA A O 1
ATOM 809 N N . GLN A 1 102 ? 10.429 -0.229 -13.920 1.00 83.06 102 GLN A N 1
ATOM 810 C CA . GLN A 1 102 ? 11.814 -0.595 -14.172 1.00 83.06 102 GLN A CA 1
ATOM 811 C C . GLN A 1 102 ? 12.586 0.615 -14.667 1.00 83.06 102 GLN A C 1
ATOM 813 O O . GLN A 1 102 ? 11.989 1.574 -15.169 1.00 83.06 102 GLN A O 1
ATOM 818 N N . ARG A 1 103 ? 13.914 0.575 -14.540 1.00 81.31 103 ARG A N 1
ATOM 819 C CA . ARG A 1 103 ? 14.769 1.606 -15.130 1.00 81.31 103 ARG A CA 1
ATOM 820 C C . ARG A 1 103 ? 14.478 1.699 -16.627 1.00 81.31 103 ARG A C 1
ATOM 822 O O . ARG A 1 103 ? 14.437 0.683 -17.317 1.00 81.31 103 ARG A O 1
ATOM 829 N N . GLU A 1 104 ? 14.310 2.917 -17.124 1.00 78.38 104 GLU A N 1
ATOM 830 C CA . GLU A 1 104 ? 14.156 3.157 -18.552 1.00 78.38 104 GLU A CA 1
ATOM 831 C C . GLU A 1 104 ? 15.414 2.664 -19.282 1.00 78.38 104 GLU A C 1
ATOM 833 O O . GLU A 1 104 ? 16.516 3.187 -19.101 1.00 78.38 104 GLU A O 1
ATOM 838 N N . THR A 1 105 ? 15.276 1.605 -20.078 1.00 67.00 105 THR A N 1
ATOM 839 C CA . THR A 1 105 ? 16.327 1.200 -21.009 1.00 67.00 105 THR A CA 1
ATOM 840 C C . THR A 1 105 ? 16.393 2.247 -22.108 1.00 67.00 105 THR A C 1
ATOM 842 O O . THR A 1 105 ? 15.389 2.470 -22.786 1.00 67.00 105 THR A O 1
ATOM 845 N N . ALA A 1 106 ? 17.556 2.883 -22.282 1.00 52.69 106 ALA A N 1
ATOM 846 C CA . ALA A 1 106 ? 17.780 3.854 -23.347 1.00 52.69 106 ALA A CA 1
ATOM 847 C C . ALA A 1 106 ? 17.233 3.309 -24.674 1.00 52.69 106 ALA A C 1
ATOM 849 O O . ALA A 1 106 ? 17.565 2.191 -25.077 1.00 52.69 106 ALA A O 1
ATOM 850 N N . ALA A 1 107 ? 16.362 4.085 -25.322 1.00 51.97 107 ALA A N 1
ATOM 851 C CA . ALA A 1 107 ? 15.729 3.692 -26.568 1.00 51.97 107 ALA A CA 1
ATOM 852 C C . ALA A 1 107 ? 16.796 3.228 -27.567 1.00 51.97 107 ALA A C 1
ATOM 854 O O . ALA A 1 107 ? 17.710 3.980 -27.920 1.00 51.97 107 ALA A O 1
ATOM 855 N N . ARG A 1 108 ? 16.662 1.991 -28.053 1.00 56.22 108 ARG A N 1
ATOM 856 C CA . ARG A 1 108 ? 17.340 1.558 -29.273 1.00 56.22 108 ARG A CA 1
ATOM 857 C C . ARG A 1 108 ? 16.774 2.453 -30.376 1.00 56.22 108 ARG A C 1
ATOM 859 O O . ARG A 1 108 ? 15.655 2.221 -30.829 1.00 56.22 108 ARG A O 1
ATOM 866 N N . ARG A 1 109 ? 17.491 3.536 -30.705 1.00 47.16 109 ARG A N 1
ATOM 867 C CA . ARG A 1 109 ? 17.179 4.403 -31.848 1.00 47.16 109 ARG A CA 1
ATOM 868 C C . ARG A 1 109 ? 16.976 3.475 -33.049 1.00 47.16 109 ARG A C 1
ATOM 870 O O . ARG A 1 109 ? 17.890 2.721 -33.380 1.00 47.16 109 ARG A O 1
ATOM 877 N N . ARG A 1 110 ? 15.753 3.444 -33.578 1.00 53.56 110 ARG A N 1
ATOM 878 C CA . ARG A 1 110 ? 15.471 2.868 -34.894 1.00 53.56 110 ARG A CA 1
ATOM 879 C C . ARG A 1 110 ? 15.893 3.866 -35.956 1.00 53.56 110 ARG A C 1
ATOM 881 O O . ARG A 1 110 ? 15.755 5.078 -35.677 1.00 53.56 110 ARG A O 1
#

InterPro domains:
  IPR035810 Phosphatidylethanolamine-binding protein, eukaryotic [PTHR11362] (57-105)
  IPR036610 PEBP-like superfamily [G3DSA:3.90.280.10] (1-58)
  IPR036610 PEBP-like superfamily [G3DSA:3.90.280.10] (59-110)
  IPR036610 PEBP-like superfamily [SSF49777] (4-105)